Protein AF-A0A5B7IJ08-F1 (afdb_monomer_lite)

Sequence (108 aa):
MSPPQRPTYCKCCALKSLGTSADNLRGVYLTFILPRLMYASRACSYSFSSTQQQQLENVQKRTCRVIHGSAYTNYNDALTTLSLPKLSARRREDLEKLERGQRHMLPS

Foldseek 3Di:
DDPPPPPPLVVLVVCVVVVHALVVSLVCCVPPVVVVLLCVCQVCLPPDDPVVVVVSQVSLQVSLCSSCPVNDDDDVVSCVVSVHDRSVVVSVVSVVVVVVVVVVPDDD

pLDDT: mean 76.32, std 14.42, range [34.28, 93.5]

Radius of gyration: 16.38 Å; chains: 1; bounding box: 38×48×45 Å

Secondary structure (DSSP, 8-state):
-------TTHHHHHHHHTT--HHHHHHHIIIIIHHHHHHHHHHTTTT--HHHHHHHHHHHHHHHHHHHGGG---HHHHHHHHT---HHHHHHHHHHHHHHHHTTS---

Structure (mmCIF, N/CA/C/O backbone):
data_AF-A0A5B7IJ08-F1
#
_entry.id   AF-A0A5B7IJ08-F1
#
loop_
_atom_site.group_PDB
_atom_site.id
_atom_site.type_symbol
_atom_site.label_atom_id
_atom_site.label_alt_id
_atom_site.label_comp_id
_atom_site.label_asym_id
_atom_site.label_entity_id
_atom_site.label_seq_id
_atom_site.pdbx_PDB_ins_code
_atom_site.Cartn_x
_atom_site.Cartn_y
_atom_site.Cartn_z
_atom_site.occupancy
_atom_site.B_iso_or_equiv
_atom_site.auth_seq_id
_atom_site.auth_comp_id
_atom_site.auth_asym_id
_atom_site.auth_atom_id
_atom_site.pdbx_PDB_model_num
ATOM 1 N N . MET A 1 1 ? 6.011 26.420 -14.227 1.00 36.19 1 MET A N 1
ATOM 2 C CA . MET A 1 1 ? 5.403 25.948 -12.963 1.00 36.19 1 MET A CA 1
ATOM 3 C C . MET A 1 1 ? 4.454 24.807 -13.293 1.00 36.19 1 MET A C 1
ATOM 5 O O . MET A 1 1 ? 3.407 25.060 -13.871 1.00 36.19 1 MET A O 1
ATOM 9 N N . SER A 1 2 ? 4.837 23.558 -13.023 1.00 34.28 2 SER A N 1
ATOM 10 C CA . SER A 1 2 ? 3.935 22.412 -13.217 1.00 34.28 2 SER A CA 1
ATOM 11 C C . SER A 1 2 ? 2.900 22.373 -12.089 1.00 34.28 2 SER A C 1
ATOM 13 O O . SER A 1 2 ? 3.276 22.605 -10.937 1.00 34.28 2 SER A O 1
ATOM 15 N N . PRO A 1 3 ? 1.616 22.091 -12.376 1.00 35.41 3 PRO A N 1
ATOM 16 C CA . PRO A 1 3 ? 0.596 22.023 -11.341 1.00 35.41 3 PRO A CA 1
ATOM 17 C C . PRO A 1 3 ? 0.920 20.888 -10.356 1.00 35.41 3 PRO A C 1
ATOM 19 O O . PRO A 1 3 ? 1.429 19.841 -10.773 1.00 35.41 3 PRO A O 1
ATOM 22 N N . PRO A 1 4 ? 0.627 21.058 -9.054 1.00 39.41 4 PRO A N 1
ATOM 23 C CA . PRO A 1 4 ? 0.818 20.000 -8.077 1.00 39.41 4 PRO A CA 1
ATOM 24 C C . PRO A 1 4 ? -0.108 18.836 -8.438 1.00 39.41 4 PRO A C 1
ATOM 26 O O . PRO A 1 4 ? -1.331 18.923 -8.315 1.00 39.41 4 PRO A O 1
ATOM 29 N N . GLN A 1 5 ? 0.484 17.740 -8.911 1.00 46.38 5 GLN A N 1
ATOM 30 C CA . GLN A 1 5 ? -0.200 16.469 -9.113 1.00 46.38 5 GLN A CA 1
ATOM 31 C C . GLN A 1 5 ? -0.765 16.036 -7.757 1.00 46.38 5 GLN A C 1
ATOM 33 O O . GLN A 1 5 ? -0.020 15.594 -6.880 1.00 46.38 5 GLN A O 1
ATOM 38 N N . ARG A 1 6 ? -2.077 16.223 -7.550 1.00 46.34 6 ARG A N 1
ATOM 39 C CA . ARG A 1 6 ? -2.758 15.779 -6.329 1.00 46.34 6 ARG A CA 1
ATOM 40 C C . ARG A 1 6 ? -2.479 14.288 -6.156 1.00 46.34 6 ARG A C 1
ATOM 42 O O . ARG A 1 6 ? -2.825 13.510 -7.048 1.00 46.34 6 ARG A O 1
ATOM 49 N N . PRO A 1 7 ? -1.859 13.864 -5.049 1.00 51.03 7 PRO A N 1
ATOM 50 C CA . PRO A 1 7 ? -1.472 12.476 -4.913 1.00 51.03 7 PRO A CA 1
ATOM 51 C C . PRO A 1 7 ? -2.709 11.580 -4.918 1.00 51.03 7 PRO A C 1
ATOM 53 O O . PRO A 1 7 ? -3.686 11.830 -4.214 1.00 51.03 7 PRO A O 1
ATOM 56 N N . THR A 1 8 ? -2.667 10.506 -5.692 1.00 53.44 8 THR A N 1
ATOM 57 C CA . THR A 1 8 ? -3.747 9.523 -5.885 1.00 53.44 8 THR A CA 1
ATOM 58 C C . THR A 1 8 ? -4.312 8.923 -4.586 1.00 53.44 8 THR A C 1
ATOM 60 O O . THR A 1 8 ? -5.425 8.400 -4.598 1.00 53.44 8 THR A O 1
ATOM 63 N N . TYR A 1 9 ? -3.622 9.049 -3.446 1.00 54.19 9 TYR A N 1
ATOM 64 C CA . TYR A 1 9 ? -4.142 8.667 -2.126 1.00 54.19 9 TYR A CA 1
ATOM 65 C C . TYR A 1 9 ? -5.246 9.596 -1.587 1.00 54.19 9 TYR A C 1
ATOM 67 O O . TYR A 1 9 ? -5.990 9.193 -0.692 1.00 54.19 9 TYR A O 1
ATOM 75 N N . CYS A 1 10 ? -5.403 10.808 -2.137 1.00 65.12 10 CYS A N 1
ATOM 76 C CA . CYS A 1 10 ? -6.434 11.766 -1.724 1.00 65.12 10 CYS A CA 1
ATOM 77 C C . CYS A 1 10 ? -7.859 11.210 -1.857 1.00 65.12 10 CYS A C 1
ATOM 79 O O . CYS A 1 10 ? -8.736 11.631 -1.107 1.00 65.12 10 CYS A O 1
ATOM 81 N N . LYS A 1 11 ? -8.095 10.240 -2.754 1.00 68.56 11 LYS A N 1
ATOM 82 C CA . LYS A 1 11 ? -9.430 9.660 -2.958 1.00 68.56 11 LYS A CA 1
ATOM 83 C C . LYS A 1 11 ? -9.889 8.819 -1.761 1.00 68.56 11 LYS A C 1
ATOM 85 O O . LYS A 1 11 ? -11.014 8.989 -1.308 1.00 68.56 11 LYS A O 1
ATOM 90 N N . CYS A 1 12 ? -9.018 7.982 -1.190 1.00 64.69 12 CYS A N 1
ATOM 91 C CA . CYS A 1 12 ? -9.350 7.233 0.030 1.00 64.69 12 CYS A CA 1
ATOM 92 C C . CYS A 1 12 ? -9.506 8.156 1.245 1.00 64.69 12 CYS A C 1
ATOM 94 O O . CYS A 1 12 ? -10.407 7.941 2.049 1.00 64.69 12 CYS A O 1
ATOM 96 N N . CYS A 1 13 ? -8.670 9.193 1.374 1.00 71.38 13 CYS A N 1
ATOM 97 C CA . CYS A 1 13 ? -8.789 10.153 2.475 1.00 71.38 13 CYS A CA 1
ATOM 98 C C . CYS A 1 13 ? -10.124 10.913 2.428 1.00 71.38 13 CYS A C 1
ATOM 100 O O . CYS A 1 13 ? -10.806 10.992 3.445 1.00 71.38 13 CYS A O 1
ATOM 102 N N . ALA A 1 14 ? -10.514 11.412 1.250 1.00 74.44 14 ALA A N 1
ATOM 103 C CA . ALA A 1 14 ? -11.768 12.142 1.064 1.00 74.44 14 ALA A CA 1
ATOM 104 C C . ALA A 1 14 ? -13.000 11.263 1.333 1.00 74.44 14 ALA A C 1
ATOM 106 O O . ALA A 1 14 ? -13.941 11.6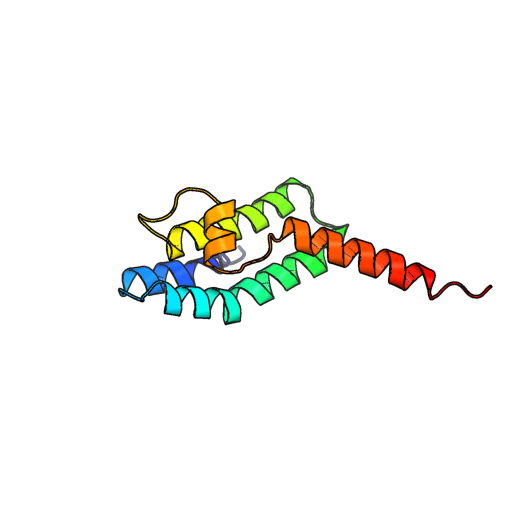89 1.995 1.00 74.44 14 ALA A O 1
ATOM 107 N N . LEU A 1 15 ? -12.986 10.011 0.871 1.00 75.50 15 LEU A N 1
ATOM 108 C CA . LEU A 1 15 ? -14.081 9.076 1.133 1.00 75.50 15 LEU A CA 1
ATOM 109 C C . LEU A 1 15 ? -14.175 8.704 2.613 1.00 75.50 15 LEU A C 1
ATOM 111 O O . LEU A 1 15 ? -15.275 8.604 3.157 1.00 75.50 15 LEU A O 1
ATOM 115 N N . LYS A 1 16 ? -13.036 8.557 3.296 1.00 75.06 16 LYS A N 1
ATOM 116 C CA . LYS A 1 16 ? -13.036 8.280 4.731 1.00 75.06 16 LYS A CA 1
ATOM 117 C C . LYS A 1 16 ? -13.640 9.426 5.544 1.00 75.06 16 LYS A C 1
ATOM 119 O O . LYS A 1 16 ? -14.417 9.156 6.452 1.00 75.06 16 LYS A O 1
ATOM 124 N N . SER A 1 17 ? -13.343 10.684 5.208 1.00 76.06 17 SER A N 1
ATOM 125 C CA . SER A 1 17 ? -13.981 11.837 5.870 1.00 76.06 17 SER A CA 1
ATOM 126 C C . SER A 1 17 ? -15.496 11.911 5.650 1.00 76.06 17 SER A C 1
ATOM 128 O O . SER A 1 17 ? -16.183 12.543 6.439 1.00 76.06 17 SER A O 1
ATOM 130 N N . LEU A 1 18 ? -16.020 11.240 4.619 1.00 82.25 18 LEU A N 1
ATOM 131 C CA . LEU A 1 18 ? -17.457 11.131 4.343 1.00 82.25 18 LEU A CA 1
ATOM 132 C C . LEU A 1 18 ? -18.124 9.943 5.066 1.00 82.25 18 LEU A C 1
ATOM 134 O O . LEU A 1 18 ? -19.262 9.608 4.761 1.00 82.25 18 LEU A O 1
ATOM 138 N N . GLY A 1 19 ? -17.424 9.273 5.990 1.00 79.56 19 GLY A N 1
ATOM 139 C CA . GLY A 1 19 ? -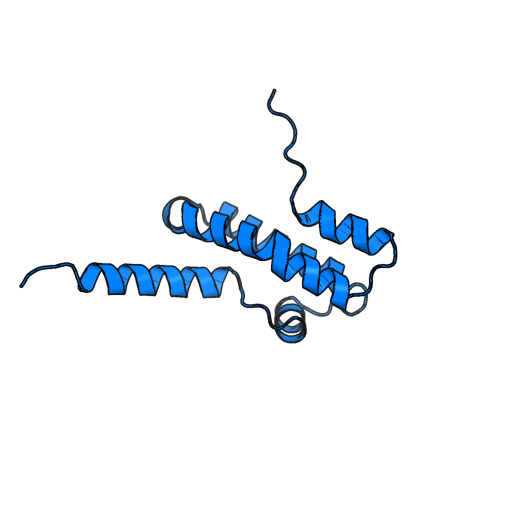17.970 8.136 6.741 1.00 79.56 19 GLY A CA 1
ATOM 140 C C . GLY A 1 19 ? -18.025 6.824 5.951 1.00 79.56 19 GLY A C 1
ATOM 141 O O . GLY A 1 19 ? -18.727 5.896 6.342 1.00 79.56 19 GLY A O 1
ATOM 142 N N . THR A 1 20 ? -17.289 6.721 4.839 1.00 82.75 20 THR A N 1
ATOM 143 C CA . THR A 1 20 ? -17.252 5.495 4.026 1.00 82.75 20 THR A CA 1
ATOM 144 C C . THR A 1 20 ? -16.651 4.332 4.824 1.00 82.75 20 THR A C 1
ATOM 146 O O . THR A 1 20 ? -15.581 4.474 5.420 1.00 82.75 20 THR A O 1
ATOM 149 N N . SER A 1 21 ? -17.312 3.169 4.797 1.00 83.25 21 SER A N 1
ATOM 150 C CA . SER A 1 21 ? -16.843 1.951 5.469 1.00 83.25 21 SER A CA 1
ATOM 151 C C . SER A 1 21 ? -15.485 1.468 4.942 1.00 83.25 21 SER A C 1
ATOM 153 O O . SER A 1 21 ? -15.099 1.736 3.798 1.00 83.25 21 SER A O 1
ATOM 155 N N . ALA A 1 22 ? -14.762 0.712 5.771 1.00 79.12 22 ALA A N 1
ATOM 156 C CA . ALA A 1 22 ? -13.464 0.147 5.405 1.00 79.12 22 ALA A CA 1
ATOM 157 C C . ALA A 1 22 ? -13.545 -0.758 4.160 1.00 79.12 22 ALA A C 1
ATOM 159 O O . ALA A 1 22 ? -12.667 -0.676 3.303 1.00 79.12 22 ALA A O 1
ATOM 160 N N . ASP A 1 23 ? -14.618 -1.541 4.004 1.00 80.62 23 ASP A N 1
ATOM 161 C CA . ASP A 1 23 ? -14.847 -2.391 2.826 1.00 80.62 23 ASP A CA 1
ATOM 162 C C . ASP A 1 23 ? -15.010 -1.591 1.531 1.00 80.62 23 ASP A C 1
ATOM 164 O O . ASP A 1 23 ? -14.404 -1.913 0.507 1.00 80.62 23 ASP A O 1
ATOM 168 N N . ASN A 1 24 ? -15.750 -0.484 1.575 1.00 83.69 24 ASN A N 1
ATOM 169 C CA . ASN A 1 24 ? -15.908 0.390 0.414 1.00 83.69 24 ASN A CA 1
ATOM 170 C C . ASN A 1 24 ? -14.590 1.103 0.067 1.00 83.69 24 ASN A C 1
ATOM 172 O O . ASN A 1 24 ? -14.224 1.222 -1.106 1.00 83.69 24 ASN A O 1
ATOM 176 N N . LEU A 1 25 ? -13.822 1.527 1.078 1.00 82.19 25 LEU A N 1
ATOM 177 C CA . LEU A 1 25 ? -12.485 2.093 0.876 1.00 82.19 25 LEU A CA 1
ATOM 178 C C . LEU A 1 25 ? -11.502 1.063 0.303 1.00 82.19 25 LEU A C 1
ATOM 180 O O . LEU A 1 25 ? -10.688 1.415 -0.557 1.00 82.19 25 LEU A O 1
ATOM 184 N N . ARG A 1 26 ? -11.595 -0.199 0.739 1.00 83.44 26 ARG A N 1
ATOM 185 C CA . ARG A 1 26 ? -10.846 -1.329 0.178 1.00 83.44 26 ARG A CA 1
ATOM 186 C C . ARG A 1 26 ? -11.197 -1.525 -1.291 1.00 83.44 26 ARG A C 1
ATOM 188 O O . ARG A 1 26 ? -10.280 -1.619 -2.104 1.00 83.44 26 ARG A O 1
ATOM 195 N N . GLY A 1 27 ? -12.485 -1.510 -1.636 1.00 84.38 27 GLY A N 1
ATOM 196 C CA . GLY A 1 27 ? -12.951 -1.547 -3.021 1.00 84.38 27 GLY A CA 1
ATOM 197 C C . GLY A 1 27 ? -12.289 -0.455 -3.858 1.00 84.38 27 GLY A C 1
ATOM 198 O O . GLY A 1 27 ? -11.587 -0.751 -4.817 1.00 84.38 27 GLY A O 1
ATOM 199 N N . VAL A 1 28 ? -12.383 0.809 -3.434 1.00 84.62 28 VAL A N 1
ATOM 200 C CA . VAL A 1 28 ? -11.766 1.935 -4.160 1.00 84.62 28 VAL A CA 1
ATOM 201 C C . VAL A 1 28 ? -10.250 1.789 -4.300 1.00 84.62 28 VAL A C 1
ATOM 203 O O . VAL A 1 28 ? -9.696 2.107 -5.359 1.00 84.62 28 VAL A O 1
ATOM 206 N N . TYR A 1 29 ? -9.569 1.302 -3.262 1.00 81.75 29 TYR A N 1
ATOM 207 C CA . TYR A 1 29 ? -8.140 1.035 -3.340 1.00 81.75 29 TYR A CA 1
ATOM 208 C C . TYR A 1 29 ? -7.824 -0.023 -4.402 1.00 81.75 29 TYR A C 1
ATOM 210 O O . TYR A 1 29 ? -6.973 0.225 -5.257 1.00 81.75 29 TYR A O 1
ATOM 218 N N . LEU A 1 30 ? -8.538 -1.149 -4.393 1.00 82.25 30 LEU A N 1
ATOM 219 C CA . LEU A 1 30 ? -8.346 -2.255 -5.331 1.00 82.25 30 LEU A CA 1
ATOM 220 C C . LEU A 1 30 ? -8.633 -1.858 -6.784 1.00 82.25 30 LEU A C 1
ATOM 222 O O . LEU A 1 30 ? -7.848 -2.208 -7.660 1.00 82.25 30 LEU A O 1
ATOM 226 N N . THR A 1 31 ? -9.708 -1.112 -7.057 1.00 84.31 31 THR A N 1
ATOM 227 C CA . THR A 1 31 ? -10.116 -0.811 -8.442 1.00 84.31 31 THR A CA 1
ATOM 228 C C . THR A 1 31 ? -9.425 0.413 -9.037 1.00 84.31 31 THR A C 1
ATOM 230 O O . THR A 1 31 ? -9.212 0.462 -10.245 1.00 84.31 31 THR A O 1
ATOM 233 N N . PHE A 1 32 ? -9.068 1.422 -8.232 1.00 80.75 32 PHE A N 1
ATOM 234 C CA . PHE A 1 32 ? -8.577 2.704 -8.766 1.00 80.75 32 PHE A CA 1
ATOM 235 C C . PHE A 1 32 ? -7.125 3.021 -8.420 1.00 80.75 32 PHE A C 1
ATOM 237 O O . PHE A 1 32 ? -6.433 3.650 -9.224 1.00 80.75 32 PHE A O 1
ATOM 244 N N . ILE A 1 33 ? -6.660 2.642 -7.228 1.00 81.56 33 ILE A N 1
ATOM 245 C CA . ILE A 1 33 ? -5.348 3.065 -6.720 1.00 81.56 33 ILE A CA 1
ATOM 246 C C . ILE A 1 33 ? -4.298 1.990 -6.988 1.00 81.56 33 ILE A C 1
ATOM 248 O O . ILE A 1 33 ? -3.230 2.302 -7.517 1.00 81.56 33 ILE A O 1
ATOM 252 N N . LEU A 1 34 ? -4.610 0.732 -6.679 1.00 82.44 34 LEU A N 1
ATOM 253 C CA . LEU A 1 34 ? -3.705 -0.396 -6.851 1.00 82.44 34 LEU A CA 1
ATOM 254 C C . LEU A 1 34 ? -3.254 -0.571 -8.312 1.00 82.44 34 LEU A C 1
ATOM 256 O O . LEU A 1 34 ? -2.045 -0.661 -8.513 1.00 82.44 34 LEU A O 1
ATOM 260 N N . PRO A 1 35 ? -4.121 -0.507 -9.344 1.00 83.31 35 PRO A N 1
ATOM 261 C CA . PRO A 1 35 ? -3.678 -0.661 -10.730 1.00 83.31 35 PRO A CA 1
ATOM 262 C C . PRO A 1 35 ? -2.707 0.443 -11.159 1.00 83.31 35 PRO A C 1
ATOM 264 O O . PRO A 1 35 ? -1.732 0.180 -11.856 1.00 83.31 35 PRO A O 1
ATOM 267 N N . ARG A 1 36 ? -2.915 1.679 -10.683 1.00 83.88 36 ARG A N 1
ATOM 268 C CA . ARG A 1 36 ? -2.014 2.811 -10.953 1.00 83.88 36 ARG A CA 1
ATOM 269 C C . ARG A 1 36 ? -0.671 2.651 -10.247 1.00 83.88 36 ARG A C 1
ATOM 271 O O . ARG A 1 36 ? 0.364 2.916 -10.852 1.00 83.88 36 ARG A O 1
ATOM 278 N N . LEU A 1 37 ? -0.683 2.204 -8.988 1.00 79.62 37 LEU A N 1
ATOM 279 C CA . LEU A 1 37 ? 0.538 1.899 -8.239 1.00 79.62 37 LEU A CA 1
ATOM 280 C C . LEU A 1 37 ? 1.316 0.756 -8.892 1.00 79.62 37 LEU A C 1
ATOM 282 O O . LEU A 1 37 ? 2.531 0.855 -9.035 1.00 79.62 37 LEU A O 1
ATOM 286 N N . MET A 1 38 ? 0.624 -0.298 -9.326 1.00 80.75 38 MET A N 1
ATOM 287 C CA . MET A 1 38 ? 1.225 -1.425 -10.033 1.00 80.75 38 MET A CA 1
ATOM 288 C C . MET A 1 38 ? 1.820 -0.995 -11.371 1.00 80.75 38 MET A C 1
ATOM 290 O O . MET A 1 38 ? 2.967 -1.330 -11.650 1.00 80.75 38 MET A O 1
ATOM 294 N N . TYR A 1 39 ? 1.087 -0.211 -12.165 1.00 80.50 39 TYR A N 1
ATOM 295 C CA . TYR A 1 39 ? 1.589 0.316 -13.430 1.00 80.50 39 TYR A CA 1
ATOM 296 C C . TYR A 1 39 ? 2.840 1.174 -13.227 1.00 80.50 39 TYR A C 1
ATOM 298 O O . TYR A 1 39 ? 3.857 0.912 -13.859 1.00 80.50 39 TYR A O 1
ATOM 306 N N . ALA A 1 40 ? 2.810 2.136 -12.298 1.00 75.56 40 ALA A N 1
ATOM 307 C CA . ALA A 1 40 ? 3.973 2.971 -11.989 1.00 75.56 40 ALA A CA 1
ATOM 308 C C . ALA A 1 40 ? 5.163 2.127 -11.511 1.00 75.56 40 ALA A C 1
ATOM 310 O O . ALA A 1 40 ? 6.292 2.321 -11.946 1.00 75.56 40 ALA A O 1
ATOM 311 N N . SER A 1 41 ? 4.899 1.146 -10.647 1.00 73.88 41 SER A N 1
ATOM 312 C CA . SER A 1 41 ? 5.904 0.215 -10.146 1.00 73.88 41 SER A CA 1
ATOM 313 C C . SER A 1 41 ? 6.545 -0.605 -11.275 1.00 73.88 41 SER A C 1
ATOM 315 O O . SER A 1 41 ? 7.758 -0.796 -11.262 1.00 73.88 41 SER A O 1
ATOM 317 N N . ARG A 1 42 ? 5.758 -1.069 -12.255 1.00 70.94 42 ARG A N 1
ATOM 318 C CA . ARG A 1 42 ? 6.214 -1.901 -13.381 1.00 70.94 42 ARG A CA 1
ATOM 319 C C . ARG A 1 42 ? 6.921 -1.094 -14.469 1.00 70.94 42 ARG A C 1
ATOM 321 O O . ARG A 1 42 ? 8.023 -1.454 -14.864 1.00 70.94 42 ARG A O 1
ATOM 328 N N . ALA A 1 43 ? 6.329 0.020 -14.898 1.00 71.12 43 ALA A N 1
ATOM 329 C CA . ALA A 1 43 ? 6.875 0.905 -15.932 1.00 71.12 43 ALA A CA 1
ATOM 330 C C . ALA A 1 43 ? 8.259 1.466 -15.571 1.00 71.12 43 ALA A C 1
ATOM 332 O O . ALA A 1 43 ? 9.027 1.857 -16.442 1.00 71.12 43 ALA A O 1
ATOM 333 N N . CYS A 1 44 ? 8.586 1.491 -14.283 1.00 65.25 44 CYS A N 1
ATOM 334 C CA . CYS A 1 44 ? 9.816 2.076 -13.778 1.00 65.25 44 CYS A CA 1
ATOM 335 C C . CYS A 1 44 ? 10.641 1.082 -12.946 1.00 65.25 44 CYS A C 1
ATOM 337 O O . CYS A 1 44 ? 11.519 1.503 -12.194 1.00 65.25 44 CYS A O 1
ATOM 339 N N . SER A 1 45 ? 10.388 -0.229 -13.070 1.00 65.88 45 SER A N 1
ATOM 340 C CA . SER A 1 45 ? 11.106 -1.261 -12.301 1.00 65.88 45 SER A CA 1
ATOM 341 C C . SER A 1 45 ? 12.629 -1.217 -12.503 1.00 65.88 45 SER A C 1
ATOM 343 O O . SER A 1 45 ? 13.357 -1.509 -11.562 1.00 65.88 45 SER A O 1
ATOM 345 N N . TYR A 1 46 ? 13.105 -0.773 -13.672 1.00 64.19 46 TYR A N 1
ATOM 346 C CA . TYR A 1 46 ? 14.537 -0.620 -13.975 1.00 64.19 46 TYR A CA 1
ATOM 347 C C . TYR A 1 46 ? 15.092 0.793 -13.751 1.00 64.19 46 TYR A C 1
ATOM 349 O O . TYR A 1 46 ? 16.303 0.972 -13.696 1.00 64.19 46 TYR A O 1
ATOM 357 N N . SER A 1 47 ? 14.227 1.803 -13.631 1.00 68.38 47 SER A N 1
ATOM 358 C CA . SER A 1 47 ? 14.632 3.219 -13.614 1.00 68.38 47 SER A CA 1
ATOM 359 C C . SER A 1 47 ? 14.437 3.889 -12.256 1.00 68.38 47 SER A C 1
ATOM 361 O O . SER A 1 47 ? 14.883 5.017 -12.061 1.00 68.38 47 SER A O 1
ATOM 363 N N . PHE A 1 48 ? 13.759 3.229 -11.313 1.00 69.94 48 PHE A N 1
ATOM 364 C CA . PHE A 1 48 ? 13.560 3.782 -9.983 1.00 69.94 48 PHE A CA 1
ATOM 365 C C . PHE A 1 48 ? 14.734 3.508 -9.054 1.00 69.94 48 PHE A C 1
ATOM 367 O O . PHE A 1 48 ? 15.070 2.359 -8.764 1.00 69.94 48 PHE A O 1
ATOM 374 N N . SER A 1 49 ? 15.243 4.588 -8.465 1.00 77.12 49 SER A N 1
ATOM 375 C CA . SER A 1 49 ? 16.097 4.516 -7.281 1.00 77.12 49 SER A CA 1
ATOM 376 C C . SER A 1 49 ? 15.366 3.841 -6.114 1.00 77.12 49 SER A C 1
ATOM 378 O O . SER A 1 49 ? 14.134 3.895 -6.008 1.00 77.12 49 SER A O 1
ATOM 380 N N . SER A 1 50 ? 16.127 3.254 -5.189 1.00 79.00 50 SER A N 1
ATOM 381 C CA . SER A 1 50 ? 15.608 2.687 -3.934 1.00 79.00 50 SER A CA 1
ATOM 382 C C . SER A 1 50 ? 14.676 3.662 -3.199 1.00 79.00 50 SER A C 1
ATOM 384 O O . SER A 1 50 ? 13.615 3.269 -2.712 1.00 79.00 50 SER A O 1
ATOM 386 N N . THR A 1 51 ? 15.006 4.956 -3.215 1.00 82.19 51 THR A N 1
ATOM 387 C CA . THR A 1 51 ? 14.186 6.032 -2.650 1.00 82.19 51 THR A CA 1
ATOM 388 C C . THR A 1 51 ? 12.811 6.128 -3.310 1.00 82.19 51 THR A C 1
ATOM 390 O O . THR A 1 51 ? 11.801 6.174 -2.611 1.00 82.19 51 THR A O 1
ATO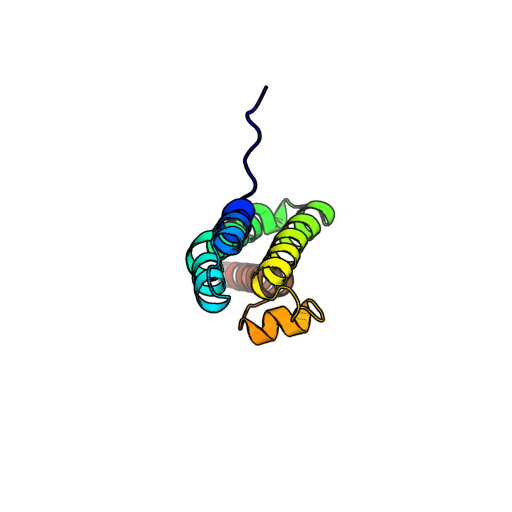M 393 N N . GLN A 1 52 ? 12.728 6.122 -4.643 1.00 80.69 52 GLN A N 1
ATOM 394 C CA . GLN A 1 52 ? 11.446 6.201 -5.358 1.00 80.69 52 GLN A CA 1
ATOM 395 C C . GLN A 1 52 ? 10.588 4.951 -5.128 1.00 80.69 52 GLN A C 1
ATOM 397 O O . GLN A 1 52 ? 9.375 5.054 -4.924 1.00 80.69 52 GLN A O 1
ATOM 402 N N . GLN A 1 53 ? 11.215 3.775 -5.062 1.00 80.94 53 GLN A N 1
ATOM 403 C CA . GLN A 1 53 ? 10.519 2.536 -4.711 1.00 80.94 53 GLN A CA 1
ATOM 404 C C . GLN A 1 53 ? 9.947 2.591 -3.289 1.00 80.94 53 GLN A C 1
ATOM 406 O O . GLN A 1 53 ? 8.806 2.182 -3.058 1.00 80.94 53 GLN A O 1
ATOM 411 N N . GLN A 1 54 ? 10.705 3.154 -2.344 1.00 85.25 54 GLN A N 1
ATOM 412 C CA . GLN A 1 54 ? 10.244 3.354 -0.974 1.00 85.25 54 GLN A CA 1
ATOM 413 C C . GLN A 1 54 ? 9.079 4.349 -0.904 1.00 85.25 54 GLN A C 1
ATOM 415 O O . GLN A 1 54 ? 8.155 4.140 -0.118 1.00 85.25 54 GLN A O 1
ATOM 420 N N . GLN A 1 55 ? 9.074 5.396 -1.737 1.00 86.12 55 GLN A N 1
ATOM 421 C CA . GLN A 1 55 ? 7.952 6.339 -1.818 1.00 86.12 55 GLN A CA 1
ATOM 422 C C . GLN A 1 55 ? 6.660 5.649 -2.275 1.00 86.12 55 GLN A C 1
ATOM 424 O O . GLN A 1 55 ? 5.614 5.856 -1.661 1.00 86.12 55 GLN A O 1
ATOM 429 N N . LEU A 1 56 ? 6.722 4.774 -3.284 1.00 83.94 56 LEU A N 1
ATOM 430 C CA . LEU A 1 56 ? 5.555 3.997 -3.722 1.00 83.94 56 LEU A CA 1
ATOM 431 C C . LEU A 1 56 ? 5.032 3.065 -2.622 1.00 83.94 56 LEU A C 1
ATOM 433 O O . LEU A 1 56 ? 3.828 3.016 -2.367 1.00 83.94 56 LEU A O 1
ATOM 437 N N . GLU A 1 57 ? 5.929 2.376 -1.916 1.00 88.75 57 GLU A N 1
ATOM 438 C CA . GLU A 1 57 ? 5.556 1.531 -0.776 1.00 88.75 57 GLU A CA 1
ATOM 439 C C . GLU A 1 57 ? 4.935 2.368 0.360 1.00 88.75 57 GLU A C 1
ATOM 441 O O . GLU A 1 57 ? 3.972 1.955 1.007 1.00 88.75 57 GLU A O 1
ATOM 446 N N . ASN A 1 58 ? 5.439 3.585 0.585 1.00 89.88 58 ASN A N 1
ATOM 447 C CA . ASN A 1 58 ? 4.891 4.506 1.577 1.00 89.88 58 ASN A CA 1
ATOM 448 C C . ASN A 1 58 ? 3.471 4.964 1.224 1.00 89.88 58 ASN A C 1
ATOM 450 O O . ASN A 1 58 ? 2.668 5.169 2.136 1.00 89.88 58 ASN A O 1
ATOM 454 N N . VAL A 1 59 ? 3.128 5.081 -0.064 1.00 87.44 59 VAL A N 1
ATOM 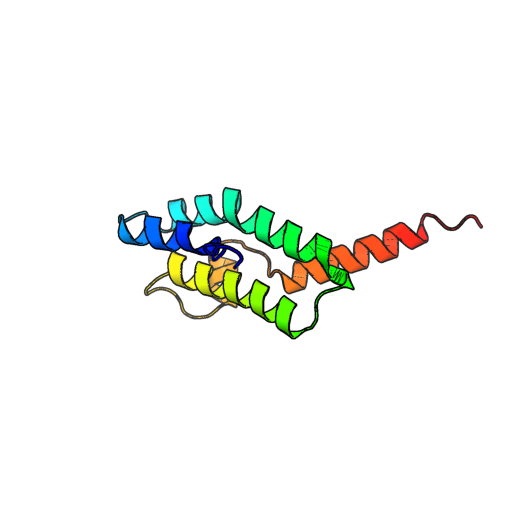455 C CA . VAL A 1 59 ? 1.743 5.337 -0.489 1.00 87.44 59 VAL A CA 1
ATOM 456 C C . VAL A 1 59 ? 0.840 4.175 -0.078 1.00 87.44 59 VAL A C 1
ATOM 458 O O . VAL A 1 59 ? -0.171 4.412 0.580 1.00 87.44 59 VAL A O 1
ATOM 461 N N . GLN A 1 60 ? 1.229 2.927 -0.364 1.00 89.19 60 GLN A N 1
ATOM 462 C CA . GLN A 1 60 ? 0.466 1.744 0.054 1.00 89.19 60 GLN A CA 1
ATOM 463 C C . GLN A 1 60 ? 0.301 1.684 1.583 1.00 89.19 60 GLN A C 1
ATOM 465 O O . GLN A 1 60 ? -0.817 1.508 2.070 1.00 89.19 60 GLN A O 1
ATOM 470 N N . LYS A 1 61 ? 1.373 1.925 2.350 1.00 91.31 61 LYS A N 1
ATOM 471 C CA . LYS A 1 61 ? 1.331 1.997 3.824 1.00 91.31 61 LYS A CA 1
ATOM 472 C C . LYS A 1 61 ? 0.351 3.055 4.330 1.00 91.31 61 LYS A C 1
ATOM 474 O O . LYS A 1 61 ? -0.456 2.777 5.216 1.00 91.31 61 LYS A O 1
ATOM 479 N N . ARG A 1 62 ? 0.407 4.271 3.777 1.00 89.69 62 ARG A N 1
ATOM 480 C CA . ARG A 1 62 ? -0.505 5.363 4.153 1.00 89.69 62 ARG A CA 1
ATOM 481 C C . ARG A 1 62 ? -1.950 5.002 3.843 1.00 89.69 62 ARG A C 1
ATOM 483 O O . ARG A 1 62 ? -2.808 5.208 4.693 1.00 89.69 62 ARG A O 1
ATOM 490 N N . THR A 1 63 ? -2.224 4.414 2.682 1.00 86.44 63 THR A N 1
ATOM 491 C CA . THR A 1 63 ? -3.584 3.985 2.350 1.00 86.44 63 THR A CA 1
ATOM 492 C C . THR A 1 63 ? -4.075 2.871 3.272 1.00 86.44 63 THR A C 1
ATOM 494 O O . THR A 1 63 ? -5.204 2.946 3.743 1.00 86.44 63 THR A O 1
ATOM 497 N N . CYS A 1 64 ? -3.226 1.904 3.630 1.00 89.06 64 CYS A N 1
ATOM 498 C CA . CYS A 1 64 ? -3.573 0.864 4.604 1.00 89.06 64 CYS A CA 1
ATOM 499 C C . CYS A 1 64 ? -3.939 1.451 5.977 1.00 89.06 64 CYS A C 1
ATOM 501 O O . CYS A 1 64 ? -4.922 1.015 6.578 1.00 89.06 64 CYS A O 1
ATOM 503 N N . ARG A 1 65 ? -3.200 2.471 6.445 1.00 89.62 65 ARG A N 1
ATOM 504 C CA . ARG A 1 65 ? -3.529 3.226 7.670 1.00 89.62 65 ARG A CA 1
ATOM 505 C C . ARG A 1 65 ? -4.865 3.946 7.559 1.00 89.62 65 ARG A C 1
ATOM 507 O O . ARG A 1 65 ? -5.654 3.926 8.497 1.00 89.62 65 ARG A O 1
ATOM 514 N N . VAL A 1 66 ? -5.137 4.571 6.414 1.00 86.62 66 VAL A N 1
ATOM 515 C CA . VAL A 1 66 ? -6.423 5.232 6.171 1.00 86.62 66 VAL A CA 1
ATOM 516 C C . VAL A 1 66 ? -7.551 4.207 6.204 1.00 86.62 66 VAL A C 1
ATOM 518 O O . VAL A 1 66 ? -8.517 4.437 6.913 1.00 86.62 66 VAL A O 1
ATOM 521 N N . ILE A 1 67 ? -7.435 3.062 5.534 1.00 85.06 67 ILE A N 1
ATOM 522 C CA . ILE A 1 67 ? -8.514 2.063 5.499 1.00 85.06 67 ILE A CA 1
ATOM 523 C C . ILE A 1 67 ? -8.795 1.492 6.897 1.00 85.06 67 ILE A C 1
ATOM 525 O O . ILE A 1 67 ? -9.943 1.500 7.327 1.00 85.06 67 ILE A O 1
ATOM 529 N N . HIS A 1 68 ? -7.764 1.081 7.641 1.00 84.69 68 HIS A N 1
ATOM 530 C CA . HIS A 1 68 ? -7.954 0.465 8.963 1.00 84.69 68 HIS A CA 1
ATOM 531 C C . HIS A 1 68 ? -8.264 1.466 10.079 1.00 84.69 68 HIS A C 1
ATOM 533 O O . HIS A 1 68 ? -8.904 1.115 11.065 1.00 84.69 68 HIS A O 1
ATOM 539 N N . GLY A 1 69 ? -7.814 2.719 9.960 1.00 86.94 69 GLY A N 1
ATOM 540 C CA . GLY A 1 69 ? -7.996 3.709 11.019 1.00 86.94 69 GLY A CA 1
ATOM 541 C C . GLY A 1 69 ? -7.392 3.263 12.347 1.00 86.94 69 GLY A C 1
ATOM 542 O O . GLY A 1 69 ? -6.203 2.964 12.409 1.00 86.94 69 GLY A O 1
ATOM 543 N N . SER A 1 70 ? -8.219 3.233 13.393 1.00 86.62 70 SER A N 1
ATOM 544 C CA . SER A 1 70 ? -7.824 2.824 14.746 1.00 86.62 70 SER A CA 1
ATOM 545 C C . SER A 1 70 ? -7.422 1.352 14.846 1.00 86.62 70 SER A C 1
ATOM 547 O O . SER A 1 70 ? -6.651 1.008 15.732 1.00 86.62 70 SER A O 1
ATOM 549 N N . ALA A 1 71 ? -7.877 0.495 13.927 1.00 87.06 71 ALA A N 1
ATOM 550 C CA . ALA A 1 71 ? -7.510 -0.921 13.887 1.00 87.06 71 ALA A CA 1
ATOM 551 C C . ALA A 1 71 ? -6.142 -1.179 13.223 1.00 87.06 71 ALA A C 1
ATOM 553 O O . ALA A 1 71 ? -5.746 -2.328 13.039 1.00 87.06 71 ALA A O 1
ATOM 554 N N . TYR A 1 72 ? -5.415 -0.134 12.810 1.00 90.06 72 TYR A N 1
ATOM 555 C CA . TYR A 1 72 ? -4.099 -0.299 12.200 1.00 90.06 72 TYR A CA 1
ATOM 556 C C . TYR A 1 72 ? -3.050 -0.671 13.258 1.00 90.06 72 TYR A C 1
ATOM 558 O O . TYR A 1 72 ? -2.648 0.171 14.057 1.00 90.06 72 TYR A O 1
ATOM 566 N N . THR A 1 73 ? -2.550 -1.905 13.212 1.00 92.31 73 THR A N 1
ATOM 567 C CA . THR A 1 73 ? -1.450 -2.380 14.067 1.00 92.31 73 THR A CA 1
ATOM 568 C C . THR A 1 73 ? -0.107 -2.188 13.367 1.00 92.31 73 THR A C 1
ATOM 570 O O . THR A 1 73 ? 0.728 -1.368 13.751 1.00 92.31 73 THR A O 1
ATOM 573 N N . ASN A 1 74 ? 0.097 -2.918 12.277 1.00 93.50 74 ASN A N 1
ATOM 574 C CA . ASN A 1 74 ? 1.299 -2.871 11.473 1.00 93.50 74 ASN A CA 1
ATOM 5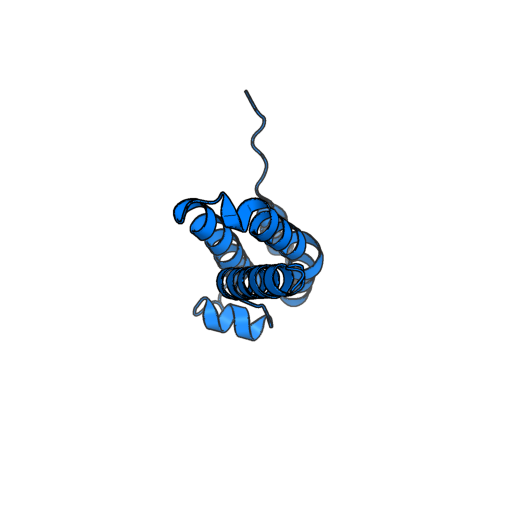75 C C . ASN A 1 74 ? 0.974 -3.077 9.989 1.00 93.50 74 ASN A C 1
ATOM 577 O O . ASN A 1 74 ? -0.149 -3.381 9.590 1.00 93.50 74 ASN A O 1
ATOM 581 N N . TYR A 1 75 ? 1.986 -2.865 9.149 1.00 91.06 75 TYR A N 1
ATOM 582 C CA . TYR A 1 75 ? 1.807 -2.902 7.705 1.00 91.06 75 TYR A CA 1
ATOM 583 C C . TYR A 1 75 ? 1.494 -4.306 7.171 1.00 91.06 75 TYR A C 1
ATOM 585 O O . TYR A 1 75 ? 0.671 -4.434 6.273 1.00 91.06 75 TYR A O 1
ATOM 593 N N . ASN A 1 76 ? 2.128 -5.347 7.713 1.00 91.19 76 ASN A N 1
ATOM 594 C CA . ASN A 1 76 ? 1.918 -6.716 7.247 1.00 91.19 76 ASN A CA 1
ATOM 595 C C . ASN A 1 76 ? 0.512 -7.201 7.604 1.00 91.19 76 ASN A C 1
ATOM 597 O O . ASN A 1 76 ? -0.175 -7.716 6.730 1.00 91.19 76 ASN A O 1
ATOM 601 N N . ASP A 1 77 ? 0.057 -6.956 8.833 1.00 91.94 77 ASP A N 1
ATOM 602 C CA . ASP A 1 77 ? -1.297 -7.316 9.273 1.00 91.94 77 ASP A CA 1
ATOM 603 C C . ASP A 1 77 ? -2.356 -6.605 8.432 1.00 91.94 77 ASP A C 1
ATOM 605 O O . ASP A 1 77 ? -3.333 -7.217 8.002 1.00 91.94 77 ASP A O 1
ATOM 609 N N . ALA A 1 78 ? -2.139 -5.318 8.142 1.00 90.56 78 ALA A N 1
ATOM 610 C CA . ALA A 1 78 ? -3.043 -4.546 7.305 1.00 90.56 78 ALA A CA 1
ATOM 611 C C . ALA A 1 78 ? -3.114 -5.099 5.872 1.00 90.56 78 ALA A C 1
ATOM 613 O O . ALA A 1 78 ? -4.185 -5.138 5.269 1.00 90.56 78 ALA A O 1
ATOM 614 N N . LEU A 1 79 ? -1.986 -5.549 5.317 1.00 90.31 79 LEU A N 1
ATOM 615 C CA . LEU A 1 79 ? -1.970 -6.205 4.012 1.00 90.31 79 LEU A CA 1
ATOM 616 C C . LEU A 1 79 ? -2.704 -7.546 4.043 1.00 90.31 79 LEU A C 1
ATOM 618 O O . LEU A 1 79 ? -3.515 -7.795 3.157 1.00 90.31 79 LEU A O 1
ATOM 622 N N . THR A 1 80 ? -2.472 -8.371 5.065 1.00 90.38 80 THR A N 1
ATOM 623 C CA . THR A 1 80 ? -3.155 -9.662 5.238 1.00 90.38 80 THR A CA 1
ATOM 624 C C . THR A 1 80 ? -4.665 -9.473 5.347 1.00 90.38 80 THR A C 1
ATOM 626 O O . THR A 1 80 ? -5.421 -10.107 4.613 1.00 90.38 80 THR A O 1
ATOM 629 N N . THR A 1 81 ? -5.104 -8.532 6.185 1.00 87.19 81 THR A N 1
ATOM 630 C CA . THR A 1 81 ? -6.524 -8.218 6.408 1.00 87.19 81 THR A CA 1
ATOM 631 C C . THR A 1 81 ? -7.202 -7.720 5.131 1.00 87.19 81 THR A C 1
ATOM 633 O O . THR A 1 81 ? -8.334 -8.090 4.832 1.00 87.19 81 THR A O 1
ATOM 636 N N . LEU A 1 82 ? -6.499 -6.923 4.319 1.00 83.75 82 LEU A N 1
ATOM 637 C CA . LEU A 1 82 ? -7.018 -6.439 3.035 1.00 83.75 82 LEU A CA 1
ATOM 638 C C . LEU A 1 82 ? -6.815 -7.433 1.882 1.00 83.75 82 LEU A C 1
ATOM 640 O O . LEU A 1 82 ? -7.281 -7.165 0.768 1.00 83.75 82 LEU A O 1
ATOM 644 N N . SER A 1 83 ? -6.155 -8.566 2.135 1.00 86.44 83 SER A N 1
ATOM 645 C CA . SER A 1 83 ? -5.725 -9.551 1.134 1.00 86.44 83 SER A CA 1
ATOM 646 C C . SER A 1 83 ? -4.899 -8.915 0.004 1.00 86.44 83 SER A C 1
ATOM 648 O O . SER A 1 83 ? -5.117 -9.177 -1.177 1.00 86.44 83 SER A O 1
ATOM 650 N N . LEU A 1 84 ? -3.975 -8.022 0.365 1.00 84.31 84 LEU A N 1
ATOM 651 C CA . LEU A 1 84 ? -3.154 -7.250 -0.564 1.00 84.31 84 LEU A CA 1
ATOM 652 C C . LEU A 1 84 ? -1.715 -7.779 -0.627 1.00 84.31 84 LEU A C 1
ATOM 654 O O . LEU A 1 84 ? -1.090 -7.981 0.415 1.00 84.31 84 LEU A O 1
ATOM 658 N N . PRO A 1 85 ? -1.122 -7.906 -1.826 1.00 86.06 85 PRO A N 1
ATOM 659 C CA . PRO A 1 85 ? 0.304 -8.169 -1.944 1.00 86.06 85 PRO A CA 1
ATOM 660 C C . PRO A 1 85 ? 1.126 -6.914 -1.612 1.00 86.06 85 PRO A C 1
ATOM 662 O O . PRO A 1 85 ? 0.715 -5.778 -1.875 1.00 86.06 85 PRO A O 1
ATOM 665 N N . LYS A 1 86 ? 2.346 -7.117 -1.103 1.00 89.31 86 LYS A N 1
ATOM 666 C CA . LYS A 1 86 ? 3.360 -6.051 -1.042 1.00 89.31 86 LYS A CA 1
ATOM 667 C C . LYS A 1 86 ? 3.784 -5.658 -2.452 1.00 89.31 86 LYS A C 1
ATOM 669 O O . LYS A 1 86 ? 4.123 -6.533 -3.252 1.00 89.31 86 LYS A O 1
ATOM 674 N N . LEU A 1 87 ? 3.877 -4.357 -2.732 1.00 85.56 87 LEU A N 1
ATOM 675 C CA . LEU A 1 87 ? 4.380 -3.874 -4.023 1.00 85.56 87 LEU A CA 1
ATOM 676 C C . LEU A 1 87 ? 5.807 -4.366 -4.306 1.00 85.56 87 LEU A C 1
ATOM 678 O O . LEU A 1 87 ? 6.107 -4.771 -5.425 1.00 85.56 87 LEU A O 1
ATOM 682 N N . SER A 1 88 ? 6.674 -4.397 -3.292 1.00 84.38 88 SER A N 1
ATOM 683 C CA . SER A 1 88 ? 8.025 -4.972 -3.400 1.00 84.38 88 SER A CA 1
ATOM 684 C C . SER A 1 88 ? 8.047 -6.463 -3.766 1.00 84.38 88 SER A C 1
ATOM 686 O O . SER A 1 88 ? 8.848 -6.870 -4.606 1.00 84.38 88 SER A O 1
ATOM 688 N N . ALA A 1 89 ? 7.163 -7.279 -3.182 1.00 85.62 89 ALA A N 1
ATOM 689 C CA . ALA A 1 89 ? 7.049 -8.694 -3.537 1.00 85.62 89 ALA A CA 1
ATOM 690 C C . ALA A 1 89 ? 6.608 -8.852 -4.996 1.00 85.62 89 ALA A C 1
ATOM 692 O O . ALA A 1 89 ? 7.227 -9.599 -5.749 1.00 85.62 89 ALA A O 1
ATOM 693 N N . ARG A 1 90 ? 5.618 -8.060 -5.422 1.00 82.75 90 ARG A N 1
ATOM 694 C CA . ARG A 1 90 ? 5.110 -8.123 -6.790 1.00 82.75 90 ARG A CA 1
ATOM 695 C C . ARG A 1 90 ? 6.117 -7.646 -7.836 1.00 82.75 90 ARG A C 1
ATOM 697 O O . ARG A 1 90 ? 6.195 -8.242 -8.902 1.00 82.75 90 ARG A O 1
ATOM 704 N N . ARG A 1 91 ? 6.922 -6.622 -7.528 1.00 80.31 91 ARG A N 1
ATOM 705 C CA . ARG A 1 91 ? 8.033 -6.194 -8.399 1.00 80.31 91 ARG A CA 1
ATOM 706 C C . ARG A 1 91 ? 9.035 -7.310 -8.642 1.00 80.31 91 ARG A C 1
ATOM 708 O O . ARG A 1 91 ? 9.436 -7.512 -9.778 1.00 80.31 91 ARG A O 1
ATOM 715 N N . ARG A 1 92 ? 9.432 -8.019 -7.586 1.00 82.31 92 ARG A N 1
ATOM 716 C CA . ARG A 1 92 ? 10.373 -9.138 -7.693 1.00 82.31 92 ARG A CA 1
ATOM 717 C C . ARG A 1 92 ? 9.806 -10.263 -8.555 1.00 82.31 92 ARG A C 1
ATOM 719 O O . ARG A 1 92 ? 10.496 -10.714 -9.454 1.00 82.31 92 ARG A O 1
ATOM 726 N N . GLU A 1 93 ? 8.538 -10.630 -8.362 1.00 83.12 93 GLU A N 1
ATOM 727 C CA . GLU A 1 93 ? 7.863 -11.598 -9.242 1.00 83.12 93 GLU A CA 1
ATOM 728 C C . GLU A 1 93 ? 7.844 -11.142 -10.708 1.00 83.12 93 GLU A C 1
ATOM 730 O O . GLU A 1 93 ? 8.062 -11.946 -11.611 1.00 83.12 93 GLU A O 1
ATOM 735 N N . ASP A 1 94 ? 7.559 -9.863 -10.960 1.00 77.69 94 ASP A N 1
ATOM 736 C CA . ASP A 1 94 ? 7.522 -9.311 -12.315 1.00 77.69 94 ASP A CA 1
ATOM 737 C C . ASP A 1 94 ? 8.918 -9.272 -12.960 1.00 77.69 94 ASP A C 1
ATOM 739 O O . ASP A 1 94 ? 9.037 -9.564 -14.150 1.00 77.69 94 ASP A O 1
ATOM 743 N N . LEU A 1 95 ? 9.965 -8.975 -12.182 1.00 77.31 95 LEU A N 1
ATOM 744 C CA . LEU A 1 95 ? 11.359 -9.012 -12.627 1.00 77.31 95 LEU A CA 1
ATOM 745 C C . LEU A 1 95 ? 11.790 -10.447 -12.963 1.00 77.31 95 LEU A C 1
ATOM 747 O O . LEU A 1 95 ? 12.271 -10.700 -14.06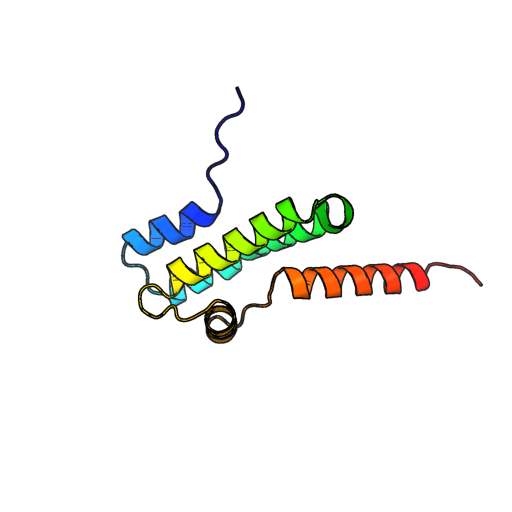1 1.00 77.31 95 LEU A O 1
ATOM 751 N N . GLU A 1 96 ? 11.522 -11.404 -12.073 1.00 81.25 96 GLU A N 1
ATOM 752 C CA . GLU A 1 96 ? 11.822 -12.823 -12.297 1.00 81.25 96 GLU A CA 1
ATOM 753 C C . GLU A 1 96 ? 11.081 -13.377 -13.522 1.00 81.25 96 GLU A C 1
ATOM 755 O O . GLU A 1 96 ? 11.636 -14.155 -14.297 1.00 81.25 96 GLU A O 1
ATOM 760 N N . LYS A 1 97 ? 9.819 -12.982 -13.730 1.00 80.12 97 LYS A N 1
ATOM 761 C CA . LYS A 1 97 ? 9.051 -13.369 -14.924 1.00 80.12 97 LYS A CA 1
ATOM 762 C C . LYS A 1 97 ? 9.635 -12.776 -16.196 1.00 80.12 97 LYS A C 1
ATOM 764 O O . LYS A 1 97 ? 9.647 -13.459 -17.217 1.00 80.12 97 LYS A O 1
ATOM 769 N N . LEU A 1 98 ? 10.108 -11.535 -16.147 1.00 74.00 98 LEU A N 1
ATOM 770 C CA . LEU A 1 98 ? 10.746 -10.888 -17.287 1.00 74.00 98 LEU A CA 1
ATOM 771 C C . LEU A 1 98 ? 12.085 -11.553 -17.631 1.00 74.00 98 LEU A C 1
ATOM 773 O O . LEU A 1 98 ? 12.323 -11.856 -18.796 1.00 74.00 98 LEU A O 1
ATOM 777 N N . GLU A 1 99 ? 12.904 -11.875 -16.630 1.00 71.75 99 GLU A N 1
ATOM 778 C CA . GLU A 1 99 ? 14.150 -12.632 -16.808 1.00 71.75 99 GLU A CA 1
ATOM 779 C C . GLU A 1 99 ? 13.894 -14.031 -17.385 1.00 71.75 99 GLU A C 1
ATOM 781 O O . GLU A 1 99 ? 14.605 -14.485 -18.279 1.00 71.75 99 GLU A O 1
ATOM 786 N N . ARG A 1 100 ? 12.855 -14.728 -16.911 1.00 76.19 100 ARG A N 1
ATOM 787 C CA . ARG A 1 100 ? 12.451 -16.033 -17.463 1.00 76.19 100 ARG A CA 1
ATOM 788 C C . ARG A 1 100 ? 11.900 -15.911 -18.885 1.00 76.19 100 ARG A C 1
ATOM 790 O O . ARG A 1 100 ? 12.162 -16.787 -19.702 1.00 76.19 100 ARG A O 1
ATOM 797 N N . GLY A 1 101 ? 11.177 -14.833 -19.189 1.00 64.25 101 GLY A N 1
ATOM 798 C CA . GLY A 1 101 ? 10.689 -14.526 -20.535 1.00 64.25 101 GLY A CA 1
ATOM 799 C C . GLY A 1 101 ? 11.822 -14.223 -21.518 1.00 64.25 101 GLY A C 1
ATOM 800 O O . GLY A 1 101 ? 11.780 -14.687 -22.653 1.00 64.25 101 GLY A O 1
ATOM 801 N N . GLN A 1 102 ? 12.878 -13.535 -21.071 1.00 56.91 102 GLN A N 1
ATOM 802 C CA . GLN A 1 102 ? 14.093 -13.316 -21.866 1.00 56.91 102 GLN A CA 1
ATOM 803 C C . GLN A 1 102 ? 14.820 -14.625 -22.200 1.00 56.91 102 GLN A C 1
ATOM 805 O O . GLN A 1 102 ? 15.332 -14.769 -23.307 1.00 56.91 102 GLN A O 1
ATOM 810 N N . ARG A 1 103 ? 14.811 -15.617 -21.299 1.00 53.28 103 ARG A N 1
ATOM 811 C CA . ARG A 1 103 ? 15.423 -16.935 -21.555 1.00 53.28 103 ARG A CA 1
ATOM 812 C C . ARG A 1 103 ? 14.669 -17.798 -22.573 1.00 53.28 103 ARG A C 1
ATOM 814 O O . ARG A 1 103 ? 15.226 -18.788 -23.023 1.00 53.28 103 ARG A O 1
ATOM 821 N N . HIS A 1 104 ? 13.438 -17.442 -22.946 1.00 50.75 104 HIS A N 1
ATOM 822 C CA . HIS A 1 104 ? 12.662 -18.149 -23.978 1.00 50.75 104 HIS A CA 1
ATOM 823 C C . HIS A 1 104 ? 12.827 -17.546 -25.388 1.00 50.75 104 HIS A C 1
ATOM 825 O O . HIS A 1 104 ? 12.241 -18.056 -26.337 1.00 50.75 104 HIS A O 1
ATOM 831 N N . MET A 1 105 ? 13.602 -16.463 -25.526 1.00 47.31 105 MET A N 1
ATOM 832 C CA . MET A 1 105 ? 13.842 -15.734 -26.782 1.00 47.31 105 MET A CA 1
ATOM 833 C C . MET A 1 105 ? 15.312 -15.791 -27.243 1.00 47.31 105 MET A C 1
ATOM 835 O O . MET A 1 105 ? 15.704 -15.007 -28.104 1.00 47.31 105 MET A O 1
ATOM 839 N N . LEU A 1 106 ? 16.143 -16.682 -26.689 1.00 41.16 106 LEU A N 1
ATOM 840 C CA . LEU A 1 106 ? 17.441 -16.999 -27.295 1.00 41.16 106 LEU A CA 1
ATOM 841 C C . LEU A 1 106 ? 17.277 -18.232 -28.197 1.00 41.16 106 LEU A C 1
ATOM 843 O O . LEU A 1 106 ? 16.973 -19.303 -27.667 1.00 41.16 106 LEU A O 1
ATOM 847 N N . PRO A 1 107 ? 17.462 -18.119 -29.527 1.00 45.12 107 PRO A N 1
ATOM 848 C CA . PRO A 1 107 ? 17.589 -19.301 -30.366 1.00 45.12 107 PRO A CA 1
ATOM 849 C C . PRO A 1 107 ? 18.874 -20.043 -29.976 1.00 45.12 107 PRO A C 1
ATOM 851 O O . PRO A 1 107 ? 19.903 -19.418 -29.711 1.00 45.12 107 PRO A O 1
ATOM 854 N N . SER A 1 108 ? 18.755 -21.368 -29.871 1.00 50.00 108 SER A N 1
ATOM 855 C CA . SER A 1 108 ? 19.872 -22.301 -29.678 1.00 50.00 108 SER A CA 1
ATOM 856 C C . SER A 1 108 ? 20.722 -22.424 -30.936 1.00 50.00 108 SER A C 1
ATOM 858 O O . SER A 1 108 ? 20.148 -22.266 -32.037 1.00 50.00 108 SER A O 1
#

Organism: Portunus trituberculatus (NCBI:txid210409)